Protein AF-A0A093QML2-F1 (afdb_monomer)

Secondary structure (DSSP, 8-state):
--HHHHHHHHHHHHHHHHHHTT--HHHHHHHHHHHGGGS-GGGHHHHHHHHHHHHHHHHHHHHH---HHHHHHHTTSS--TT--

pLDDT: mean 83.38, std 11.36, range [43.56, 96.69]

InterPro domains:
  IPR007856 Saposin-like type B, region 1 [PF05184] (3-40)
  IPR008138 Saposin B type, region 2 [PF03489] (46-78)
  IPR008139 Saposin B type domain [PS50015] (1-82)
  IPR008139 Saposin B type domain [SM00741]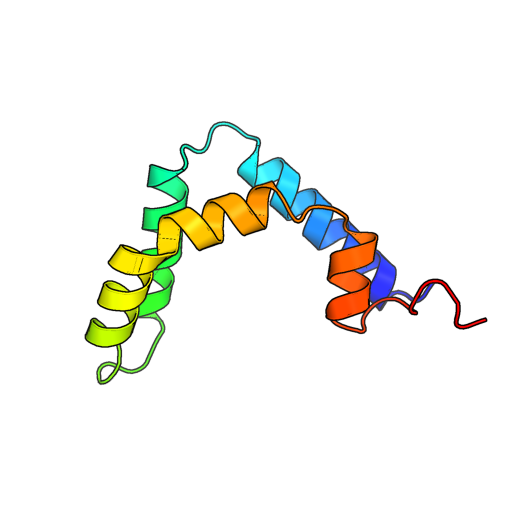 (3-78)
  IPR008373 Saposin [PR01797] (2-24)
  IPR008373 Saposin [PR01797] (34-56)
  IPR008373 Saposin [PR01797] (56-79)
  IPR011001 Saposin-like [SSF47862] (1-79)
  IPR051428 Sphingolipid Activators and Surfactant Proteins [PTHR11480] (4-80)

Mean predicted aligned error: 7.8 Å

Structure (mmCIF, N/CA/C/O backbone):
data_AF-A0A093QML2-F1
#
_entry.id   AF-A0A093QML2-F1
#
loop_
_atom_site.group_PDB
_atom_site.id
_atom_site.type_symbol
_atom_site.label_atom_id
_atom_site.label_alt_id
_atom_site.label_comp_id
_atom_site.label_asym_id
_atom_site.label_entity_id
_atom_site.label_seq_id
_atom_site.pdbx_PDB_ins_code
_atom_site.Cartn_x
_atom_site.Cartn_y
_atom_site.Cartn_z
_atom_site.occupancy
_atom_site.B_iso_or_equiv
_atom_site.auth_seq_id
_atom_site.auth_comp_id
_atom_site.auth_asym_id
_atom_site.auth_atom_id
_atom_site.pdbx_PDB_model_num
ATOM 1 N N . ASN A 1 1 ? 20.602 -7.807 -12.214 1.00 65.69 1 ASN A N 1
ATOM 2 C CA . ASN A 1 1 ? 19.691 -6.823 -11.596 1.00 65.69 1 ASN A CA 1
ATOM 3 C C . ASN A 1 1 ? 19.549 -5.643 -12.540 1.00 65.69 1 ASN A C 1
ATOM 5 O O . ASN A 1 1 ? 20.573 -5.176 -13.020 1.00 65.69 1 ASN A O 1
ATOM 9 N N . THR A 1 2 ? 18.334 -5.215 -12.887 1.00 88.62 2 THR A N 1
ATOM 10 C CA . THR A 1 2 ? 18.121 -4.029 -13.741 1.00 88.62 2 THR A CA 1
ATOM 11 C C . THR A 1 2 ? 18.001 -2.772 -12.867 1.00 88.62 2 THR A C 1
ATOM 13 O O . THR A 1 2 ? 17.547 -2.889 -11.728 1.00 88.62 2 THR A O 1
ATOM 16 N N . PRO A 1 3 ? 18.319 -1.565 -13.376 1.00 92.75 3 PRO A N 1
ATOM 17 C CA . PRO A 1 3 ? 18.088 -0.322 -12.630 1.00 92.75 3 PRO A CA 1
ATOM 18 C C . PRO A 1 3 ? 16.632 -0.167 -12.164 1.00 92.75 3 PRO A C 1
ATOM 20 O O . PRO A 1 3 ? 16.368 0.325 -11.073 1.00 92.75 3 PRO A O 1
ATOM 23 N N . LEU A 1 4 ? 15.676 -0.651 -12.964 1.00 92.19 4 LEU A N 1
ATOM 24 C CA . LEU A 1 4 ? 14.256 -0.658 -12.612 1.00 92.19 4 LEU A CA 1
ATOM 25 C C . LEU A 1 4 ? 13.943 -1.610 -11.445 1.00 92.19 4 LEU A C 1
ATOM 27 O O . LEU A 1 4 ? 13.139 -1.267 -10.582 1.00 92.19 4 LEU A O 1
ATOM 31 N N . CYS A 1 5 ? 14.592 -2.777 -11.390 1.00 93.38 5 CYS A N 1
ATOM 32 C CA . CYS A 1 5 ? 14.467 -3.701 -10.264 1.00 93.38 5 CYS A CA 1
ATOM 33 C C . CYS A 1 5 ? 14.997 -3.076 -8.966 1.00 93.38 5 CYS A C 1
ATOM 35 O O . CYS A 1 5 ? 14.341 -3.169 -7.933 1.00 93.38 5 CYS A O 1
ATOM 37 N N . GLU A 1 6 ? 16.139 -2.386 -9.019 1.00 93.44 6 GLU A N 1
ATOM 38 C CA . GLU A 1 6 ? 16.730 -1.710 -7.853 1.00 93.44 6 GLU A CA 1
ATOM 39 C C . GLU A 1 6 ? 15.847 -0.575 -7.337 1.00 93.44 6 GLU A C 1
ATOM 41 O O . GLU A 1 6 ? 15.573 -0.507 -6.138 1.00 93.44 6 GLU A O 1
ATOM 46 N N . VAL A 1 7 ? 15.344 0.269 -8.245 1.00 94.38 7 VAL A N 1
ATOM 47 C CA . VAL A 1 7 ? 14.390 1.331 -7.902 1.00 94.38 7 VAL A CA 1
ATOM 48 C C . VAL A 1 7 ? 13.136 0.734 -7.276 1.00 94.38 7 VAL A C 1
ATOM 50 O O . VAL A 1 7 ? 12.729 1.180 -6.210 1.00 94.38 7 VAL A O 1
ATOM 53 N N . CYS A 1 8 ? 12.561 -0.308 -7.881 1.00 92.56 8 CYS A N 1
ATOM 54 C CA . CYS A 1 8 ? 11.378 -0.959 -7.333 1.00 92.56 8 CYS A CA 1
ATOM 55 C C . CYS A 1 8 ? 11.629 -1.498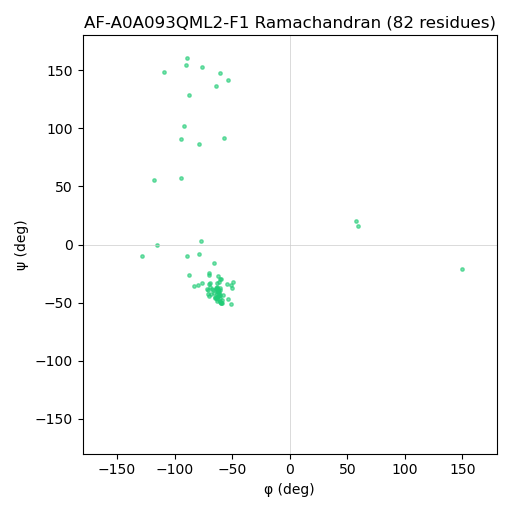 -5.918 1.00 92.56 8 CYS A C 1
ATOM 57 O O . CYS A 1 8 ? 10.869 -1.187 -5.002 1.00 92.56 8 CYS A O 1
ATOM 59 N N . GLN A 1 9 ? 12.713 -2.252 -5.707 1.00 90.31 9 GLN A N 1
ATOM 60 C CA . GLN A 1 9 ? 13.019 -2.826 -4.395 1.00 90.31 9 GLN A CA 1
ATOM 61 C C . GLN A 1 9 ? 13.240 -1.742 -3.340 1.00 90.31 9 GLN A C 1
ATOM 63 O O . GLN A 1 9 ? 12.768 -1.877 -2.212 1.00 90.31 9 GLN A O 1
ATOM 68 N N . PHE A 1 10 ? 13.929 -0.657 -3.699 1.00 90.88 10 PHE A N 1
ATOM 69 C CA . PHE A 1 10 ? 14.118 0.483 -2.811 1.00 90.88 10 PHE A CA 1
ATOM 70 C C . PHE A 1 10 ? 12.786 1.160 -2.464 1.00 90.88 10 PHE A C 1
ATOM 72 O O . PHE A 1 10 ? 12.524 1.443 -1.293 1.00 90.88 10 PHE A O 1
ATOM 79 N N . THR A 1 11 ? 11.921 1.380 -3.456 1.00 88.56 11 THR A N 1
ATOM 80 C CA . THR A 1 11 ? 10.596 1.975 -3.256 1.00 88.56 11 THR A CA 1
ATOM 81 C C . THR A 1 11 ? 9.718 1.110 -2.358 1.00 88.56 11 THR A C 1
ATOM 83 O O . THR A 1 11 ? 9.114 1.648 -1.435 1.00 88.56 11 THR A O 1
ATOM 86 N N . VAL A 1 12 ? 9.684 -0.212 -2.562 1.00 86.31 12 VAL A N 1
ATOM 87 C CA . VAL A 1 12 ? 8.880 -1.128 -1.733 1.00 86.31 12 VAL A CA 1
ATOM 88 C C . VAL A 1 12 ? 9.382 -1.157 -0.288 1.00 86.31 12 VAL A C 1
ATOM 90 O O . VAL A 1 12 ? 8.577 -0.991 0.621 1.00 86.31 12 VAL A O 1
ATOM 93 N N . ARG A 1 13 ? 10.702 -1.254 -0.059 1.00 84.94 13 ARG A N 1
ATOM 94 C CA . ARG A 1 13 ? 11.286 -1.178 1.299 1.00 84.94 13 ARG A CA 1
ATOM 95 C C . ARG A 1 13 ? 10.998 0.153 1.992 1.00 84.94 13 ARG A C 1
ATOM 97 O O . ARG A 1 13 ? 10.765 0.203 3.194 1.00 84.94 13 ARG A O 1
ATOM 104 N N . THR A 1 14 ? 11.049 1.248 1.236 1.00 82.75 14 THR A N 1
ATOM 105 C CA . THR A 1 14 ? 10.758 2.581 1.774 1.00 82.75 14 THR A CA 1
ATOM 106 C C . THR A 1 14 ? 9.282 2.698 2.139 1.00 82.75 14 THR A C 1
ATOM 108 O O . THR A 1 14 ? 8.968 3.229 3.199 1.00 82.75 14 THR A O 1
ATOM 111 N N . ALA A 1 15 ? 8.384 2.183 1.295 1.00 79.62 15 ALA A N 1
ATOM 112 C CA . ALA A 1 15 ? 6.959 2.142 1.590 1.00 79.62 15 ALA A CA 1
ATOM 113 C C . ALA A 1 15 ? 6.690 1.333 2.865 1.00 79.62 15 ALA A C 1
ATOM 115 O O . ALA A 1 15 ? 6.083 1.870 3.780 1.00 79.62 15 ALA A O 1
ATOM 116 N N . GLU A 1 16 ? 7.228 0.116 2.974 1.00 77.12 16 GLU A N 1
ATOM 117 C CA . GLU A 1 16 ? 7.150 -0.717 4.184 1.00 77.12 16 GLU A CA 1
ATOM 118 C C . GLU A 1 16 ? 7.602 0.044 5.440 1.00 77.12 16 GLU A C 1
ATOM 120 O O . GLU A 1 16 ? 6.843 0.163 6.395 1.00 77.12 16 GLU A O 1
ATOM 125 N N . SER A 1 17 ? 8.782 0.669 5.413 1.00 77.38 17 SER A N 1
ATOM 126 C CA . SER A 1 17 ? 9.297 1.424 6.564 1.00 77.38 17 SER A CA 1
ATOM 127 C C . SER A 1 17 ? 8.434 2.637 6.938 1.00 77.38 17 SER A C 1
ATOM 129 O O . SER A 1 17 ? 8.342 2.999 8.113 1.00 77.38 17 SER A O 1
ATOM 131 N N . LEU A 1 18 ? 7.798 3.291 5.962 1.00 71.75 18 LEU A N 1
ATOM 132 C CA . LEU A 1 18 ? 6.855 4.380 6.227 1.00 71.75 18 LEU A CA 1
ATOM 133 C C . LEU A 1 18 ? 5.560 3.863 6.862 1.00 71.75 18 LEU A C 1
ATOM 135 O O . LEU A 1 18 ? 5.000 4.551 7.711 1.00 71.75 18 LEU A O 1
ATOM 139 N N . LEU A 1 19 ? 5.118 2.661 6.485 1.00 70.38 19 LEU A N 1
ATOM 140 C CA . LEU A 1 19 ? 3.948 2.006 7.068 1.00 70.38 19 LEU A CA 1
ATOM 141 C C . LEU A 1 19 ? 4.211 1.514 8.500 1.00 70.38 19 LEU A C 1
ATOM 143 O O . LEU A 1 19 ? 3.345 1.648 9.360 1.00 70.38 19 LEU A O 1
ATOM 147 N N . GLU A 1 20 ? 5.410 0.997 8.777 1.00 69.12 20 GLU A N 1
ATOM 148 C CA . GLU A 1 20 ? 5.825 0.560 10.118 1.00 69.12 20 GLU A CA 1
ATOM 149 C C . GLU A 1 20 ? 6.028 1.732 11.097 1.00 69.12 20 GLU A C 1
ATOM 151 O O . GLU A 1 20 ? 5.897 1.574 12.314 1.00 69.12 20 GLU A O 1
ATOM 156 N N . ASN A 1 21 ? 6.338 2.931 10.593 1.00 64.62 21 ASN A N 1
ATOM 157 C CA . ASN A 1 21 ? 6.578 4.108 11.424 1.00 64.62 21 ASN A CA 1
ATOM 158 C C . ASN A 1 21 ? 5.270 4.746 11.919 1.00 64.62 21 ASN A C 1
ATOM 160 O O . ASN A 1 21 ? 4.787 5.733 11.369 1.00 64.62 21 ASN A O 1
ATOM 164 N N . ASN A 1 22 ? 4.759 4.245 13.047 1.00 61.03 22 ASN A N 1
ATOM 165 C CA . ASN A 1 22 ? 3.749 4.903 13.891 1.00 61.03 22 ASN A CA 1
ATOM 166 C C . ASN A 1 22 ? 2.404 5.242 13.214 1.00 61.03 22 ASN A C 1
ATOM 168 O O . ASN A 1 22 ? 1.638 6.032 13.771 1.00 61.03 22 ASN A O 1
ATOM 172 N N . MET A 1 23 ? 2.093 4.659 12.054 1.00 71.81 23 MET A N 1
ATOM 173 C CA . MET A 1 23 ? 0.767 4.770 11.452 1.00 71.81 23 MET A CA 1
ATOM 174 C C . MET A 1 23 ? -0.141 3.663 11.979 1.00 71.81 23 MET A C 1
ATOM 176 O O . MET A 1 23 ? 0.204 2.483 11.958 1.00 71.81 23 MET A O 1
ATOM 180 N N . THR A 1 24 ? -1.325 4.033 12.460 1.00 77.44 24 THR A N 1
ATOM 181 C CA . THR A 1 24 ? -2.359 3.046 12.780 1.00 77.44 24 THR A CA 1
ATOM 182 C C . THR A 1 24 ? -3.008 2.542 11.491 1.00 77.44 24 THR A C 1
ATOM 184 O O . THR A 1 24 ? -3.102 3.275 10.505 1.00 77.44 24 THR A O 1
ATOM 187 N N . GLU A 1 25 ? -3.527 1.309 11.499 1.00 75.88 25 GLU A N 1
ATOM 188 C CA . GLU A 1 25 ? -4.310 0.775 10.370 1.00 75.88 25 GLU A CA 1
ATOM 189 C C . GLU A 1 25 ? -5.420 1.750 9.937 1.00 75.88 25 GLU A C 1
ATOM 191 O O . GLU A 1 25 ? -5.681 1.927 8.751 1.00 75.88 25 GLU A O 1
ATOM 196 N N . GLU A 1 26 ? -6.047 2.422 10.904 1.00 79.69 26 GLU A N 1
ATOM 197 C CA . GLU A 1 26 ? -7.105 3.406 10.681 1.00 79.69 26 GLU A CA 1
ATOM 198 C C . GLU A 1 26 ? -6.606 4.654 9.941 1.00 79.69 26 GLU A C 1
ATOM 200 O O . GLU A 1 26 ? -7.265 5.131 9.017 1.00 79.69 26 GLU A O 1
ATOM 205 N N . GLN A 1 27 ? -5.423 5.166 10.291 1.00 82.25 27 GLN A N 1
ATOM 206 C CA . GLN A 1 27 ? -4.806 6.275 9.559 1.00 82.25 27 GLN A CA 1
ATOM 207 C C . GLN A 1 27 ? -4.516 5.885 8.110 1.00 82.25 27 GLN A C 1
ATOM 209 O O . GLN A 1 27 ? -4.778 6.675 7.204 1.00 82.25 27 GLN A O 1
ATOM 214 N N . LEU A 1 28 ? -4.061 4.653 7.883 1.00 80.19 28 LEU A N 1
ATOM 215 C CA . LEU A 1 28 ? -3.738 4.187 6.543 1.00 80.19 28 LEU A CA 1
ATOM 216 C C . LEU A 1 28 ? -4.983 3.967 5.674 1.00 80.19 28 LEU A C 1
ATOM 218 O O . LEU A 1 28 ? -4.992 4.339 4.502 1.00 80.19 28 LEU A O 1
ATOM 222 N N . VAL A 1 29 ? -6.068 3.442 6.249 1.00 84.44 29 VAL A N 1
ATOM 223 C CA . VAL A 1 29 ? -7.364 3.346 5.556 1.00 84.44 29 VAL A CA 1
ATOM 224 C C . VAL A 1 29 ? -7.893 4.735 5.184 1.00 84.44 29 VAL A C 1
ATOM 226 O O . VAL A 1 29 ? -8.342 4.930 4.053 1.00 84.44 29 VAL A O 1
ATOM 229 N N . ASN A 1 30 ? -7.780 5.716 6.084 1.00 85.94 30 ASN A N 1
ATOM 230 C CA . ASN A 1 30 ? -8.180 7.098 5.803 1.00 85.94 30 ASN A CA 1
ATOM 231 C C . ASN A 1 30 ? -7.345 7.730 4.677 1.00 85.94 30 ASN A C 1
ATOM 233 O O . ASN A 1 30 ? -7.870 8.485 3.858 1.00 85.94 30 ASN A O 1
ATOM 237 N N . ASP A 1 31 ? -6.050 7.419 4.607 1.00 84.06 31 ASP A N 1
ATOM 238 C CA . ASP A 1 31 ? -5.188 7.875 3.517 1.00 84.06 31 ASP A CA 1
ATOM 239 C C . ASP A 1 31 ? -5.532 7.203 2.181 1.00 84.06 31 ASP A C 1
ATOM 241 O O . ASP A 1 31 ? -5.551 7.876 1.148 1.00 84.06 31 ASP A O 1
ATOM 245 N N . ILE A 1 32 ? -5.905 5.920 2.188 1.00 84.00 32 ILE A N 1
ATOM 246 C CA . ILE A 1 32 ? -6.416 5.225 0.998 1.00 84.00 32 ILE A CA 1
ATOM 247 C C . ILE A 1 32 ? -7.741 5.844 0.528 1.00 84.00 32 ILE A C 1
ATOM 249 O O . ILE A 1 32 ? -7.939 6.014 -0.675 1.00 84.00 32 ILE A O 1
ATOM 253 N N . GLU A 1 33 ? -8.632 6.258 1.436 1.00 89.88 33 GLU A N 1
ATOM 254 C CA . GLU A 1 33 ? -9.884 6.929 1.054 1.00 89.88 33 GLU A CA 1
ATOM 255 C C . GLU A 1 33 ? -9.627 8.231 0.274 1.00 89.88 33 GLU A C 1
ATOM 257 O O . GLU A 1 33 ? -10.399 8.590 -0.620 1.00 89.88 33 GLU A O 1
ATOM 262 N N . LYS A 1 34 ? -8.507 8.925 0.532 1.00 89.38 34 LYS A N 1
ATOM 263 C CA . LYS A 1 34 ? -8.156 10.154 -0.201 1.00 89.38 34 LYS A CA 1
ATOM 264 C C . LYS A 1 34 ? -7.951 9.912 -1.698 1.00 89.38 34 LYS A C 1
ATOM 266 O O . LYS A 1 34 ? -8.215 10.816 -2.493 1.00 89.38 34 LYS A O 1
ATOM 271 N N . VAL A 1 35 ? -7.559 8.698 -2.096 1.00 89.44 35 VAL A N 1
ATOM 272 C CA . VAL A 1 35 ? -7.435 8.295 -3.508 1.00 89.44 35 VAL A CA 1
ATOM 273 C C . VAL A 1 35 ? -8.782 8.389 -4.226 1.00 89.44 35 VAL A C 1
ATOM 275 O O . VAL A 1 35 ? -8.824 8.757 -5.399 1.00 89.44 35 VAL A O 1
ATOM 278 N N . CYS A 1 36 ? -9.898 8.158 -3.528 1.00 94.00 36 CYS A N 1
ATOM 279 C CA . CYS A 1 36 ? -11.226 8.251 -4.128 1.00 94.00 36 CYS A CA 1
ATOM 280 C C . CYS A 1 36 ? -11.538 9.649 -4.671 1.00 94.00 36 CYS A C 1
ATOM 282 O O . CYS A 1 36 ? -12.256 9.760 -5.660 1.00 94.00 36 CYS A O 1
ATOM 284 N N . TYR A 1 37 ? -10.971 10.711 -4.090 1.00 93.38 37 TYR A N 1
ATOM 285 C CA . TYR A 1 37 ? -11.156 12.082 -4.581 1.00 93.38 37 TYR A CA 1
ATOM 286 C C . TYR A 1 37 ? -10.289 12.424 -5.800 1.00 93.38 37 TYR A C 1
ATOM 288 O O . TYR A 1 37 ? -10.475 13.479 -6.401 1.00 93.38 37 TYR A O 1
ATOM 296 N N . MET A 1 38 ? -9.358 11.546 -6.178 1.00 93.06 38 MET A N 1
ATOM 297 C CA . MET A 1 38 ? -8.559 11.678 -7.400 1.00 93.06 38 MET A CA 1
ATOM 298 C C . MET A 1 38 ? -9.237 11.021 -8.612 1.00 93.06 38 MET A C 1
ATOM 300 O O . MET A 1 38 ? -8.782 11.188 -9.743 1.00 93.06 38 MET A O 1
ATOM 304 N N . LEU A 1 39 ? -10.317 10.266 -8.390 1.00 90.94 39 LEU A N 1
ATOM 305 C CA . LEU A 1 39 ? -11.065 9.571 -9.433 1.00 90.94 39 LEU A CA 1
ATOM 306 C C . LEU A 1 39 ? -12.182 10.452 -10.022 1.00 90.94 39 LEU A C 1
ATOM 308 O O . LEU A 1 39 ? -12.637 11.403 -9.381 1.00 90.94 39 LEU A O 1
ATOM 312 N N . PRO A 1 40 ? -12.684 10.134 -11.232 1.00 96.12 40 PRO A N 1
ATOM 313 C CA . PRO A 1 40 ? -13.837 10.820 -11.805 1.00 96.12 40 PRO A CA 1
ATOM 314 C C . PRO A 1 40 ? -15.044 10.821 -10.859 1.00 96.12 40 PRO A C 1
ATOM 316 O O . PRO A 1 40 ? -15.361 9.808 -10.236 1.00 96.12 40 PRO A O 1
ATOM 319 N N . HIS A 1 41 ? -15.785 11.932 -10.820 1.00 92.94 41 HIS A N 1
ATOM 320 C CA . HIS A 1 41 ? -16.915 12.118 -9.899 1.00 92.94 41 HIS A CA 1
ATOM 321 C C . HIS A 1 41 ? -17.934 10.965 -9.905 1.00 92.94 41 HIS A C 1
ATOM 323 O O . HIS A 1 41 ? -18.474 10.619 -8.857 1.00 92.94 41 HIS A O 1
ATOM 329 N N . GLY A 1 42 ? -18.168 10.337 -11.063 1.00 96.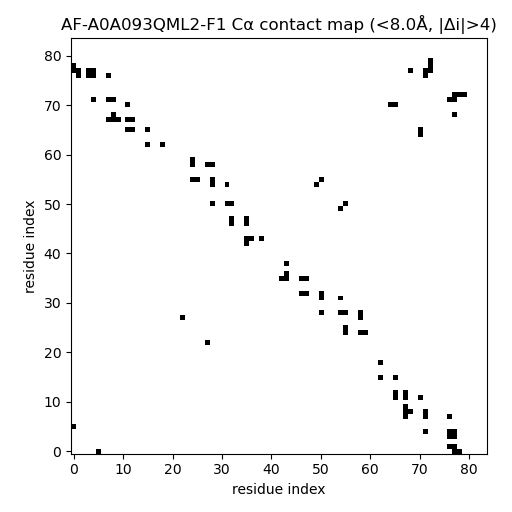38 42 GLY A N 1
ATOM 330 C CA . GLY A 1 42 ? -19.126 9.237 -11.208 1.00 96.38 42 GLY A CA 1
ATOM 331 C C . GLY A 1 42 ? -18.772 7.952 -10.448 1.00 96.38 42 GLY A C 1
ATOM 332 O O . GLY A 1 42 ? -19.652 7.116 -10.262 1.00 96.38 42 GLY A O 1
ATOM 333 N N . VAL A 1 43 ? -17.524 7.783 -9.995 1.00 95.75 43 VAL A N 1
ATOM 334 C CA . VAL A 1 43 ? -17.059 6.555 -9.317 1.00 95.75 43 VAL A CA 1
ATOM 335 C C . VAL A 1 43 ? -16.650 6.767 -7.858 1.00 95.75 43 VAL A C 1
ATOM 337 O O . VAL A 1 43 ? -16.305 5.803 -7.180 1.00 95.75 43 VAL A O 1
ATOM 340 N N . ILE A 1 44 ? -16.730 7.998 -7.337 1.00 95.19 44 ILE A N 1
ATOM 341 C CA . ILE A 1 44 ? -16.308 8.319 -5.960 1.00 95.19 44 ILE A CA 1
ATOM 342 C C . ILE A 1 44 ? -17.071 7.479 -4.927 1.00 95.19 44 ILE A C 1
ATOM 344 O O . ILE A 1 44 ? -16.458 6.952 -4.002 1.00 95.19 44 ILE A O 1
ATOM 348 N N . GLY A 1 45 ? -18.390 7.322 -5.094 1.00 95.75 45 GLY A N 1
ATOM 349 C CA . GLY A 1 45 ? -19.214 6.507 -4.191 1.00 95.75 45 GLY A CA 1
ATOM 350 C C . GLY A 1 45 ? -18.766 5.044 -4.158 1.00 95.75 45 GLY A C 1
ATOM 351 O O . GLY A 1 45 ? -18.487 4.514 -3.091 1.00 95.75 45 GLY A O 1
ATOM 352 N N . GLN A 1 46 ? -18.572 4.437 -5.333 1.00 96.38 46 GLN A N 1
ATOM 353 C CA . GLN A 1 46 ? -18.104 3.050 -5.458 1.00 96.38 46 GLN A CA 1
ATOM 354 C C . GLN A 1 46 ? -16.704 2.860 -4.860 1.00 96.38 46 GLN A C 1
ATOM 356 O O . GLN A 1 46 ? -16.435 1.847 -4.222 1.00 96.38 46 GLN A O 1
ATOM 361 N N . CYS A 1 47 ? -15.818 3.845 -5.035 1.00 96.69 47 CYS A N 1
ATOM 362 C CA . CYS A 1 47 ? -14.499 3.821 -4.415 1.00 96.69 47 CYS A CA 1
ATOM 363 C C . CYS A 1 47 ? -14.594 3.851 -2.886 1.00 96.69 47 CYS A C 1
ATOM 365 O O . CYS A 1 47 ? -13.970 3.028 -2.224 1.00 96.69 47 CYS A O 1
ATOM 367 N N . LYS A 1 48 ? -15.413 4.744 -2.317 1.00 95.00 48 L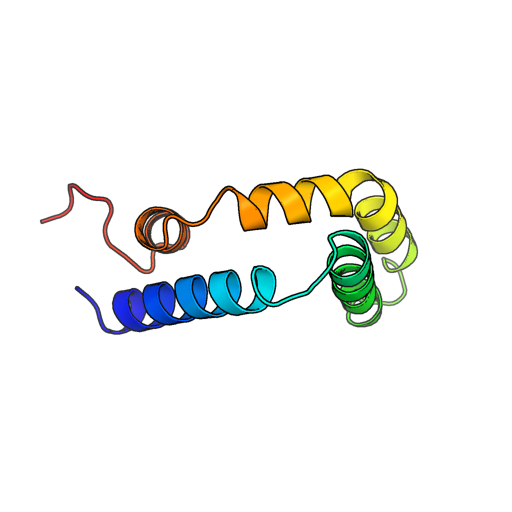YS A N 1
ATOM 368 C CA . LYS A 1 48 ? -15.633 4.808 -0.864 1.00 95.00 48 LYS A CA 1
ATOM 369 C C . LYS A 1 48 ? -16.219 3.507 -0.321 1.00 95.00 48 LYS A C 1
ATOM 371 O O . LYS A 1 48 ? -15.727 3.005 0.681 1.00 95.00 48 LYS A O 1
ATOM 376 N N . ASP A 1 49 ? -17.205 2.923 -1.000 1.00 96.06 49 ASP A N 1
ATOM 377 C CA . ASP A 1 49 ? -17.798 1.639 -0.602 1.00 96.06 49 ASP A CA 1
ATOM 378 C C . ASP A 1 49 ? -16.766 0.503 -0.629 1.00 96.06 49 ASP A C 1
ATOM 380 O O . ASP A 1 49 ? -16.727 -0.334 0.279 1.00 96.06 49 ASP A O 1
ATOM 384 N N . PHE A 1 50 ? -15.883 0.503 -1.632 1.00 95.31 50 PHE A N 1
ATOM 385 C CA . PHE A 1 50 ? -14.758 -0.422 -1.707 1.00 95.31 50 PHE A CA 1
ATOM 386 C C . PHE A 1 50 ? -13.784 -0.224 -0.538 1.00 95.31 50 PHE A C 1
ATOM 388 O O . PHE A 1 50 ? -13.443 -1.196 0.132 1.00 95.31 50 PHE A O 1
ATOM 395 N N . VAL A 1 51 ? -13.366 1.011 -0.249 1.00 93.81 51 VAL A N 1
ATOM 396 C CA . VAL A 1 51 ? -12.445 1.310 0.863 1.00 93.81 51 VAL A CA 1
ATOM 397 C C . VAL A 1 51 ? -13.071 0.954 2.213 1.00 93.81 51 VAL A C 1
ATOM 399 O O . VAL A 1 51 ? -12.410 0.339 3.044 1.00 93.81 51 VAL A O 1
ATOM 402 N N . ASN A 1 52 ? -14.359 1.227 2.412 1.00 92.62 52 ASN A N 1
ATOM 403 C CA . ASN A 1 52 ? -15.082 0.841 3.625 1.00 92.62 52 ASN A CA 1
ATOM 404 C C . ASN A 1 52 ? -15.153 -0.683 3.805 1.00 92.62 52 ASN A C 1
ATOM 406 O O . ASN A 1 52 ? -15.054 -1.181 4.924 1.00 92.62 52 ASN A O 1
ATOM 410 N N . SER A 1 53 ? -15.318 -1.426 2.709 1.00 94.19 53 SER A N 1
ATOM 411 C CA . SER A 1 53 ? -15.479 -2.886 2.745 1.00 94.19 53 SER A CA 1
ATOM 412 C C . SER A 1 53 ? -14.147 -3.634 2.814 1.00 94.19 53 SER A C 1
ATOM 414 O O . SER A 1 53 ? -14.054 -4.682 3.451 1.00 94.19 53 SER A O 1
ATOM 416 N N . TYR A 1 54 ? -13.113 -3.112 2.151 1.00 92.19 54 TYR A N 1
ATOM 417 C CA . TYR A 1 54 ? -11.866 -3.833 1.888 1.00 92.19 54 TYR A CA 1
ATOM 418 C C . TYR A 1 54 ? -10.607 -3.079 2.311 1.00 92.1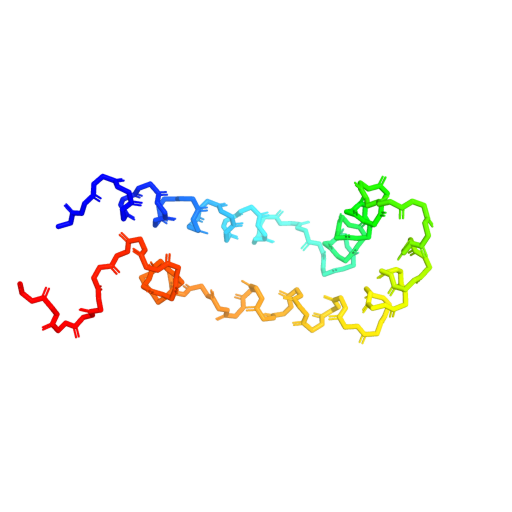9 54 TYR A C 1
ATOM 420 O O . TYR A 1 54 ? -9.539 -3.683 2.338 1.00 92.19 54 TYR A O 1
ATOM 428 N N . GLY A 1 55 ? -10.695 -1.797 2.674 1.00 88.19 55 GLY A N 1
ATOM 429 C CA . GLY A 1 55 ? -9.539 -0.949 2.978 1.00 88.19 55 GLY A CA 1
ATOM 430 C C . GLY A 1 55 ? -8.630 -1.561 4.037 1.00 88.19 55 GLY A C 1
ATOM 431 O O . GLY A 1 55 ? -7.432 -1.682 3.811 1.00 88.19 55 GLY A O 1
ATOM 432 N N . LYS A 1 56 ? -9.195 -2.061 5.143 1.00 85.00 56 LYS A N 1
ATOM 433 C CA . LYS A 1 56 ? -8.415 -2.733 6.194 1.00 85.00 56 LYS A CA 1
ATOM 434 C C . LYS A 1 56 ? -7.711 -4.000 5.695 1.00 85.00 56 LYS A C 1
ATOM 436 O O . LYS A 1 56 ? -6.556 -4.223 6.033 1.00 85.00 56 LYS A O 1
ATOM 441 N N . ALA A 1 57 ? -8.371 -4.808 4.866 1.00 85.38 57 ALA A N 1
ATOM 442 C CA . ALA A 1 57 ? -7.751 -5.995 4.279 1.00 85.38 57 ALA A CA 1
ATOM 443 C C . ALA A 1 57 ? -6.624 -5.620 3.303 1.00 85.38 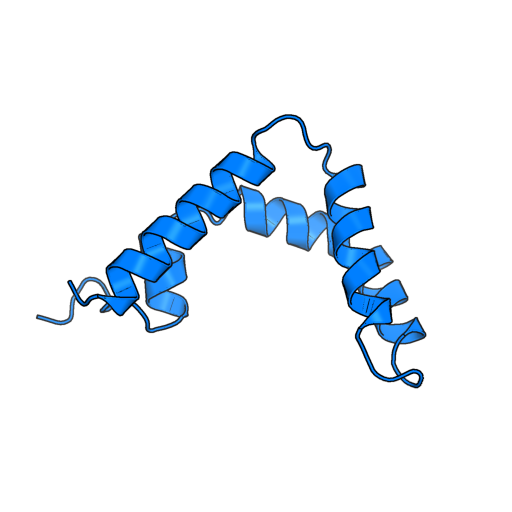57 ALA A C 1
ATOM 445 O O . ALA A 1 57 ? -5.583 -6.263 3.306 1.00 85.38 57 ALA A O 1
ATOM 446 N N . VAL A 1 58 ? -6.802 -4.559 2.508 1.00 83.44 58 VAL A N 1
ATOM 447 C CA . VAL A 1 58 ? -5.755 -4.014 1.630 1.00 83.44 58 VAL A CA 1
ATOM 448 C C . VAL A 1 58 ? -4.555 -3.540 2.446 1.00 83.44 58 VAL A C 1
ATOM 450 O O . VAL A 1 58 ? -3.431 -3.876 2.098 1.00 83.44 58 VAL A O 1
ATOM 453 N N . VAL A 1 59 ? -4.782 -2.827 3.551 1.00 79.94 59 VAL A N 1
ATOM 454 C CA . VAL A 1 59 ? -3.722 -2.394 4.474 1.00 79.94 59 VAL A CA 1
ATOM 455 C C . VAL A 1 59 ? -2.968 -3.586 5.062 1.00 79.94 59 VAL A C 1
ATOM 457 O O . VAL A 1 59 ? -1.747 -3.616 4.978 1.00 79.94 59 VAL A O 1
ATOM 460 N N . ILE A 1 60 ? -3.675 -4.585 5.597 1.00 78.06 60 ILE A N 1
ATOM 461 C CA . ILE A 1 60 ? -3.049 -5.791 6.162 1.00 78.06 60 ILE A CA 1
ATOM 462 C C . ILE A 1 60 ? -2.248 -6.528 5.089 1.00 78.06 60 ILE A C 1
ATOM 464 O O . ILE A 1 60 ? -1.092 -6.853 5.319 1.00 78.06 60 ILE A O 1
ATOM 468 N N . MET A 1 61 ? -2.806 -6.715 3.891 1.00 74.69 61 MET A N 1
ATOM 469 C CA . MET A 1 61 ? -2.073 -7.333 2.786 1.00 74.69 61 MET A CA 1
ATOM 470 C C . MET A 1 61 ? -0.831 -6.528 2.401 1.00 74.69 61 MET A C 1
ATOM 472 O O . MET A 1 61 ? 0.182 -7.131 2.091 1.00 74.69 61 MET A O 1
ATOM 476 N N . LEU A 1 62 ? -0.870 -5.194 2.423 1.00 72.75 62 LEU A N 1
ATOM 477 C CA . LEU A 1 62 ? 0.306 -4.363 2.141 1.00 72.75 62 LEU A CA 1
ATOM 478 C C . LEU A 1 62 ? 1.372 -4.452 3.239 1.00 72.75 62 LEU A C 1
ATOM 480 O O . LEU A 1 62 ? 2.551 -4.361 2.920 1.00 72.75 62 LEU A O 1
ATOM 484 N N . LEU A 1 63 ? 0.966 -4.633 4.497 1.00 71.69 63 LEU A N 1
ATOM 485 C CA . LEU A 1 63 ? 1.868 -4.838 5.634 1.00 71.69 63 LEU A CA 1
ATOM 486 C C . LEU A 1 63 ? 2.451 -6.260 5.672 1.00 71.69 63 LEU A C 1
ATOM 488 O O . LEU A 1 63 ? 3.576 -6.449 6.112 1.00 71.69 63 LEU A O 1
ATOM 492 N N . GLU A 1 64 ? 1.692 -7.262 5.225 1.00 69.94 64 GLU A N 1
ATOM 493 C CA . GLU A 1 64 ? 2.114 -8.669 5.198 1.00 69.94 64 GLU A CA 1
ATOM 494 C C . GLU A 1 64 ? 2.862 -9.043 3.903 1.00 69.94 64 GLU A C 1
ATOM 496 O O . GLU A 1 64 ? 3.669 -9.973 3.897 1.00 69.94 64 GLU A O 1
ATOM 501 N N . ALA A 1 65 ? 2.606 -8.342 2.793 1.00 61.91 65 ALA A N 1
ATOM 502 C CA . ALA A 1 65 ? 3.199 -8.599 1.479 1.00 61.91 65 ALA A CA 1
ATOM 503 C C . ALA A 1 65 ? 4.441 -7.735 1.229 1.00 61.91 65 ALA A C 1
ATOM 505 O O . ALA A 1 65 ? 4.532 -7.009 0.239 1.00 61.91 65 ALA A O 1
ATOM 506 N N . THR A 1 66 ? 5.429 -7.832 2.107 1.00 63.97 66 THR A N 1
ATOM 507 C CA . THR A 1 66 ? 6.689 -7.098 1.979 1.00 63.97 66 THR A CA 1
ATOM 508 C C . THR A 1 66 ? 7.872 -8.042 1.841 1.00 63.97 66 THR A C 1
ATOM 510 O O . THR A 1 66 ? 8.873 -7.961 2.541 1.00 63.97 66 THR A O 1
ATOM 513 N N . ASP A 1 67 ? 7.810 -8.930 0.850 1.00 78.94 67 ASP A N 1
ATOM 514 C CA . ASP A 1 67 ? 9.051 -9.273 0.161 1.00 78.94 67 ASP A CA 1
ATOM 515 C C . ASP A 1 67 ? 9.196 -8.323 -1.039 1.00 78.94 67 ASP A C 1
ATOM 517 O O . ASP A 1 67 ? 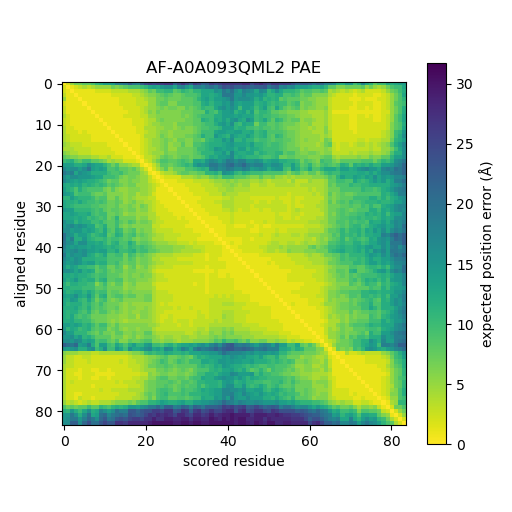8.539 -8.531 -2.069 1.00 78.94 67 ASP A O 1
ATOM 521 N N . PRO A 1 68 ? 10.049 -7.279 -0.948 1.00 83.38 68 PRO A N 1
ATOM 522 C CA . PRO A 1 68 ? 10.354 -6.397 -2.067 1.00 83.38 68 PRO A CA 1
ATOM 523 C C . PRO A 1 68 ? 10.725 -7.157 -3.340 1.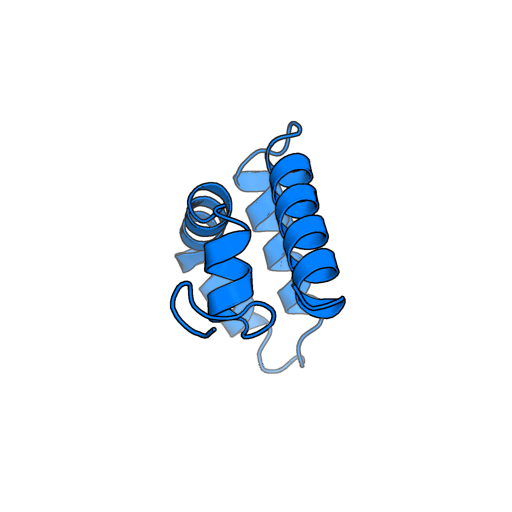00 83.38 68 PRO A C 1
ATOM 525 O O . PRO A 1 68 ? 10.422 -6.695 -4.438 1.00 83.38 68 PRO A O 1
ATOM 528 N N . ALA A 1 69 ? 11.354 -8.332 -3.224 1.00 83.62 69 ALA A N 1
ATOM 529 C CA . ALA A 1 69 ? 11.679 -9.153 -4.379 1.00 83.62 69 ALA A CA 1
ATOM 530 C C . ALA A 1 69 ? 10.419 -9.758 -5.018 1.00 83.62 69 ALA A C 1
ATOM 532 O O . ALA A 1 69 ? 10.273 -9.687 -6.242 1.00 83.62 69 ALA A O 1
ATOM 533 N N . ALA A 1 70 ? 9.486 -10.290 -4.225 1.00 84.06 70 ALA A N 1
ATOM 534 C CA . ALA A 1 70 ? 8.224 -10.839 -4.719 1.00 84.06 70 ALA A CA 1
ATOM 535 C C . ALA A 1 70 ? 7.341 -9.764 -5.372 1.00 84.06 70 ALA A C 1
ATOM 537 O O . ALA A 1 70 ? 6.860 -9.959 -6.491 1.00 84.06 70 ALA A O 1
ATOM 538 N N . VAL A 1 71 ? 7.197 -8.599 -4.729 1.00 85.12 71 VAL A N 1
ATOM 539 C CA . VAL A 1 71 ? 6.420 -7.467 -5.264 1.00 85.12 71 VAL A CA 1
ATOM 540 C C . VAL A 1 71 ? 7.006 -6.996 -6.592 1.00 85.12 71 VAL A C 1
ATOM 542 O O . VAL A 1 71 ? 6.296 -6.898 -7.594 1.00 85.12 71 VAL A O 1
ATOM 545 N N . CYS A 1 72 ? 8.318 -6.770 -6.647 1.00 89.44 72 CYS A N 1
ATOM 546 C CA . CYS A 1 72 ? 8.963 -6.288 -7.864 1.00 89.44 72 CYS A CA 1
ATOM 547 C C . CYS A 1 72 ? 9.019 -7.334 -8.981 1.00 89.44 72 CYS A C 1
ATOM 549 O O . CYS A 1 72 ? 9.061 -6.969 -10.156 1.00 89.44 72 CYS A O 1
ATOM 551 N N . THR A 1 73 ? 8.967 -8.621 -8.639 1.00 88.81 73 THR A N 1
ATOM 552 C CA . THR A 1 73 ? 8.787 -9.711 -9.606 1.00 88.81 73 THR A CA 1
ATOM 553 C C . THR A 1 73 ? 7.368 -9.724 -10.176 1.00 88.81 73 THR A C 1
ATOM 555 O O . THR A 1 73 ? 7.189 -9.871 -11.385 1.00 88.81 73 THR A O 1
ATOM 558 N N . MET A 1 74 ? 6.347 -9.533 -9.334 1.00 85.31 74 MET A N 1
ATOM 559 C CA . MET A 1 74 ? 4.944 -9.450 -9.759 1.00 85.31 74 MET A CA 1
ATOM 560 C C . MET A 1 74 ? 4.689 -8.236 -10.661 1.00 85.31 74 MET A C 1
ATOM 562 O O . MET A 1 74 ? 3.964 -8.338 -11.644 1.00 85.31 74 MET A O 1
ATOM 566 N N . LEU A 1 75 ? 5.336 -7.106 -10.366 1.00 87.19 75 LEU A N 1
ATOM 567 C CA . LEU A 1 75 ? 5.312 -5.897 -11.195 1.00 87.19 75 LEU A CA 1
ATOM 568 C C . LEU A 1 75 ? 6.208 -5.994 -12.442 1.00 87.19 75 LEU A C 1
ATOM 570 O O . LEU A 1 75 ? 6.339 -5.013 -13.172 1.00 87.19 75 LEU A O 1
ATOM 574 N N . HIS A 1 76 ? 6.855 -7.142 -12.676 1.00 88.56 76 HIS A N 1
ATOM 575 C CA . HIS A 1 76 ? 7.783 -7.377 -13.787 1.00 88.56 76 HIS A CA 1
ATOM 576 C C . HIS A 1 76 ? 8.980 -6.407 -13.842 1.00 88.56 76 HIS A C 1
ATOM 578 O O . HIS A 1 76 ? 9.626 -6.258 -14.878 1.00 88.56 76 HIS A O 1
ATOM 584 N N . CYS A 1 77 ? 9.300 -5.753 -12.724 1.00 90.44 77 CYS A N 1
ATOM 585 C CA . CYS A 1 77 ? 10.472 -4.890 -12.581 1.00 90.44 77 CYS A CA 1
ATOM 586 C C . CYS A 1 77 ? 11.747 -5.713 -12.351 1.00 90.44 77 CYS A C 1
ATOM 588 O O . CYS A 1 77 ? 12.818 -5.338 -12.828 1.00 90.44 77 CYS A O 1
ATOM 590 N N . CYS A 1 78 ? 11.618 -6.837 -11.641 1.00 90.38 78 CYS A N 1
ATOM 591 C CA . CYS A 1 78 ? 12.673 -7.817 -11.407 1.00 90.38 78 CYS A CA 1
ATOM 592 C C . CYS A 1 78 ? 12.396 -9.117 -12.183 1.00 90.38 78 CYS A C 1
ATOM 594 O O . CYS A 1 78 ? 11.230 -9.477 -12.367 1.00 90.38 78 CYS A O 1
ATOM 596 N N . PRO A 1 79 ? 13.444 -9.840 -12.621 1.00 85.00 79 PRO A N 1
ATOM 597 C CA . PRO A 1 79 ? 13.284 -11.182 -13.175 1.00 85.00 79 PRO A CA 1
ATOM 598 C C . PRO A 1 79 ? 12.666 -12.119 -12.132 1.00 85.00 79 PRO A C 1
ATOM 600 O O . PRO A 1 79 ? 12.928 -11.977 -10.934 1.00 85.00 79 PRO A O 1
ATOM 603 N N . ARG A 1 80 ? 11.869 -13.100 -12.579 1.00 77.38 80 ARG A N 1
ATOM 604 C CA . ARG A 1 80 ? 11.428 -14.183 -11.691 1.00 77.38 80 ARG A CA 1
ATOM 605 C C . ARG A 1 80 ? 12.680 -14.945 -11.274 1.00 77.38 80 ARG A C 1
ATOM 607 O O . ARG A 1 80 ? 13.550 -15.167 -12.111 1.00 77.38 80 ARG A O 1
ATOM 614 N N . GLY A 1 81 ? 12.815 -15.297 -9.994 1.00 64.25 81 GLY A N 1
ATOM 615 C CA . GLY A 1 81 ? 13.953 -16.084 -9.508 1.00 64.25 81 GLY A CA 1
ATOM 616 C C . GLY A 1 81 ? 14.043 -17.409 -10.272 1.00 64.25 81 GLY A C 1
ATOM 617 O O . GLY A 1 81 ? 13.360 -18.364 -9.917 1.00 64.25 81 GLY A O 1
ATOM 618 N N . GLY A 1 82 ? 14.808 -17.428 -11.365 1.00 57.50 82 GLY A N 1
ATOM 619 C CA . GLY A 1 82 ? 14.775 -18.476 -12.388 1.00 57.50 82 GLY A CA 1
ATOM 620 C C . GLY A 1 82 ? 15.131 -18.003 -13.804 1.00 57.50 82 GLY A C 1
ATOM 621 O O . GLY A 1 82 ? 15.581 -18.819 -14.601 1.00 57.50 82 GLY A O 1
ATOM 622 N N . ASP A 1 83 ? 15.013 -16.708 -14.105 1.00 47.97 83 ASP A N 1
ATOM 623 C CA . ASP A 1 8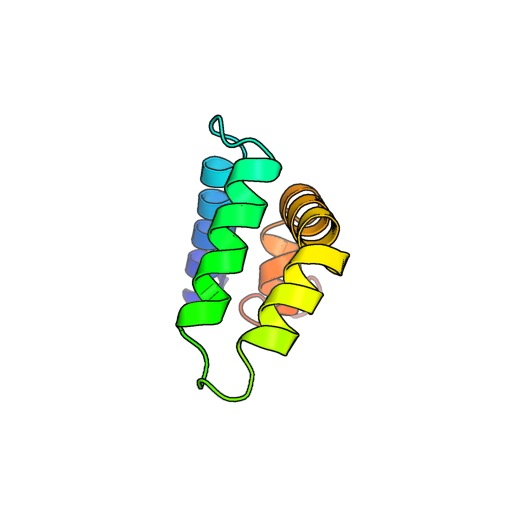3 ? 15.371 -16.168 -15.419 1.00 47.97 83 ASP A CA 1
ATOM 624 C C . ASP A 1 83 ? 16.816 -15.638 -15.387 1.00 47.97 83 ASP A C 1
ATOM 626 O O . ASP A 1 83 ? 17.076 -14.497 -14.994 1.00 47.97 83 ASP A O 1
ATOM 630 N N . THR A 1 84 ? 17.758 -16.528 -15.723 1.00 43.56 84 THR A N 1
ATOM 631 C CA . THR A 1 84 ? 19.165 -16.220 -16.049 1.00 43.56 84 THR A CA 1
ATOM 632 C C . THR A 1 84 ? 19.287 -15.293 -17.247 1.00 43.56 84 THR A C 1
ATOM 634 O O . THR A 1 84 ? 18.594 -15.576 -18.252 1.00 43.56 84 THR A O 1
#

Organism: NCBI:txid328815

Radius of gyration: 15.34 Å; Cα contacts (8 Å, |Δi|>4): 56; chains: 1; bounding box: 39×31×30 Å

Foldseek 3Di:
DDPLLVVQLVVLVVVLVVLVPPDDLVNQLVVQLVVLVVDPPVCSVVSNVCSVVCVSVVSVCSNVVPPSNVVCVVVVSDPDPPDD

Nearest PDB structures (foldseek):
  2qyp-assembly1_B  TM=5.348E-01  e=5.628E-05  Homo sapiens
  2qyp-assembly1_A  TM=5.239E-01  e=8.373E-05  Homo sapiens
  1sn6-assembly1_A  TM=6.333E-01  e=1.853E-04  Homo sapiens
  5u85-assembly1_B  TM=5.173E-01  e=8.581E-04  Mus musculus
  2r1q-assembly1_A-2  TM=4.553E-01  e=9.307E-03  Homo sapiens

Solvent-accessible surface area (backbone atoms only — not comparable to full-atom values): 4823 Å² total; per-residue (Å²): 136,47,75,58,22,52,53,41,31,52,50,43,51,49,50,51,54,57,54,70,58,86,55,50,72,67,57,51,36,56,57,55,50,55,55,30,76,76,48,62,79,93,47,28,65,63,42,47,55,45,39,75,75,40,26,64,60,53,51,51,49,58,70,71,61,68,48,36,66,60,51,24,29,74,70,65,43,30,71,58,97,82,67,126

Sequence (84 aa):
NTPLCEVCQFTVRTAESLLENNMTEEQLVNDIEKVCYMLPHGVIGQCKDFVNSYGKAVVIMLLEATDPAAVCTMLHCCPRGGDT